Protein AF-A0A838DX97-F1 (afdb_monomer)

pLDDT: mean 91.19, std 6.05, range [58.09, 97.44]

Nearest PDB structures (foldseek):
  4amy-assembly1_A  TM=6.137E-01  e=4.371E-01  Sus scrofa
  4ax4-assembly1_A  TM=6.105E-01  e=7.574E-01  Sus scrofa
  1h2y-assembly1_A  TM=5.667E-01  e=6.079E-01  Sus scrofa
  8qh5-assembly1_B  TM=4.966E-01  e=3.321E-01  Homo sapiens
  1vz3-assembly1_A  TM=5.969E-01  e=1.242E+00  Sus scrofa

Foldseek 3Di:
DFQAAAPVRFTWDWDDDPQAIWIWGDDPDPVPIDTLDRHPEPPQFRAQALDDDDPPDHRHDNFQKAAAHNRQKIWGWTAHPQQKIWIWMWGSVDPDIDTDTPDIGHNVDDDTDAYPPHDPDD

Solvent-accessible surface area (backbone atoms only — not comparable to full-atom values): 7088 Å² total; per-residue (Å²): 83,84,59,52,36,36,81,87,66,38,47,25,29,44,47,74,58,91,85,32,37,26,37,32,39,51,40,100,43,83,90,53,43,41,74,79,33,76,55,78,53,63,94,74,42,76,27,30,32,96,60,92,61,62,92,94,54,79,47,67,37,74,61,28,40,21,43,41,85,47,46,46,31,40,36,38,38,32,29,32,90,88,45,35,35,36,34,34,38,31,46,57,76,46,97,74,61,58,79,42,80,74,43,81,39,51,74,84,59,86,81,81,45,75,27,86,93,49,78,78,85,130

Structure (mmCIF, N/CA/C/O backbone):
data_AF-A0A838DX97-F1
#
_entry.id   AF-A0A838DX97-F1
#
loop_
_atom_site.group_PDB
_atom_site.id
_atom_site.type_symbol
_atom_site.label_atom_id
_atom_site.label_alt_id
_atom_site.label_comp_id
_atom_site.label_asym_id
_atom_site.label_entity_id
_atom_site.label_seq_id
_atom_site.pdbx_PDB_ins_code
_atom_site.Cartn_x
_atom_site.Cartn_y
_atom_site.Cartn_z
_atom_site.occupancy
_atom_site.B_iso_or_equiv
_atom_site.auth_seq_id
_atom_site.auth_comp_id
_atom_site.auth_asym_id
_atom_site.auth_atom_id
_atom_site.pdbx_PDB_model_num
ATOM 1 N N . MET A 1 1 ? -8.703 8.083 -2.043 1.00 90.00 1 MET A N 1
ATOM 2 C CA . MET A 1 1 ? -9.018 6.994 -2.983 1.00 90.00 1 MET A CA 1
ATOM 3 C C . MET A 1 1 ? -9.406 5.772 -2.169 1.00 90.00 1 MET A C 1
ATOM 5 O O . MET A 1 1 ? -8.576 5.365 -1.368 1.00 90.00 1 MET A O 1
ATOM 9 N N . PRO A 1 2 ? -10.631 5.234 -2.273 1.00 92.31 2 PRO A N 1
ATOM 10 C CA . PRO A 1 2 ? -10.994 3.972 -1.622 1.00 92.31 2 PRO A CA 1
ATOM 11 C C . PRO A 1 2 ? -10.127 2.822 -2.135 1.00 92.31 2 PRO A C 1
ATOM 13 O O . PRO A 1 2 ? -9.924 2.726 -3.342 1.00 92.31 2 PRO A O 1
ATOM 16 N N . ILE A 1 3 ? -9.624 1.980 -1.231 1.00 92.81 3 ILE A N 1
ATOM 17 C CA . ILE A 1 3 ? -8.772 0.829 -1.580 1.00 92.81 3 ILE A CA 1
ATOM 18 C C . ILE A 1 3 ? -9.227 -0.491 -0.942 1.00 92.81 3 ILE A C 1
ATOM 20 O O . ILE A 1 3 ? -8.640 -1.531 -1.217 1.00 92.81 3 ILE A O 1
ATOM 24 N N . GLY A 1 4 ? -10.261 -0.465 -0.096 1.00 93.19 4 GLY A N 1
ATOM 25 C CA . GLY A 1 4 ? -10.879 -1.665 0.463 1.00 93.19 4 GLY A CA 1
ATOM 26 C C . GLY A 1 4 ? -11.538 -1.410 1.814 1.00 93.19 4 GLY A C 1
ATOM 27 O O . GLY A 1 4 ? -11.934 -0.282 2.108 1.00 93.19 4 GLY A O 1
ATOM 28 N N . TYR A 1 5 ? -11.653 -2.460 2.625 1.00 94.25 5 TYR A N 1
ATOM 29 C CA . TYR A 1 5 ? -12.332 -2.434 3.921 1.00 94.25 5 TYR A CA 1
ATOM 30 C C . TYR A 1 5 ? -11.518 -3.154 4.999 1.00 94.25 5 TYR A C 1
ATOM 32 O O . TYR A 1 5 ? -10.841 -4.143 4.710 1.00 94.25 5 TYR A O 1
ATOM 40 N N . ALA A 1 6 ? -11.622 -2.663 6.232 1.00 94.31 6 ALA A N 1
ATOM 41 C CA . ALA A 1 6 ? -11.073 -3.285 7.434 1.00 94.31 6 ALA A CA 1
ATOM 42 C C . ALA A 1 6 ? -11.978 -4.436 7.943 1.00 94.31 6 ALA A C 1
ATOM 44 O O . ALA A 1 6 ? -13.090 -4.616 7.429 1.00 94.31 6 ALA A O 1
ATOM 45 N N . PRO A 1 7 ? -11.563 -5.213 8.968 1.00 92.81 7 PRO A N 1
ATOM 46 C CA . PRO A 1 7 ? -12.369 -6.309 9.524 1.00 92.81 7 PRO A CA 1
ATOM 47 C C . PRO A 1 7 ? -13.734 -5.877 10.084 1.00 92.81 7 PRO A C 1
ATOM 49 O O . PRO A 1 7 ? -14.688 -6.652 10.071 1.00 92.81 7 PRO A O 1
ATOM 52 N N . ASP A 1 8 ? -13.845 -4.637 10.561 1.00 93.44 8 ASP A N 1
ATOM 53 C CA . ASP A 1 8 ? -15.083 -4.044 11.080 1.00 93.44 8 ASP A CA 1
ATOM 54 C C . ASP A 1 8 ? -15.980 -3.436 9.980 1.00 93.44 8 ASP A C 1
ATOM 56 O O . ASP A 1 8 ? -17.018 -2.844 10.277 1.00 93.44 8 ASP A O 1
ATOM 60 N N . ASN A 1 9 ? -15.618 -3.628 8.705 1.00 92.44 9 ASN A N 1
ATOM 61 C CA . ASN A 1 9 ? -16.243 -3.046 7.513 1.00 92.44 9 ASN A CA 1
ATOM 62 C C . ASN A 1 9 ? -16.113 -1.521 7.390 1.00 92.44 9 ASN A C 1
ATOM 64 O O . ASN A 1 9 ? -16.805 -0.913 6.567 1.00 92.44 9 ASN A O 1
ATOM 68 N N . SER A 1 10 ? -15.231 -0.883 8.158 1.00 95.62 10 SER A N 1
ATOM 69 C CA . SER A 1 10 ? -14.864 0.508 7.895 1.00 95.62 10 SER A CA 1
ATOM 70 C C . SER A 1 10 ? -14.064 0.620 6.591 1.00 95.62 10 SER A C 1
ATOM 72 O O . SER A 1 10 ? -13.375 -0.311 6.163 1.00 95.62 10 SER A O 1
ATOM 74 N N . LEU A 1 11 ? -14.210 1.755 5.907 1.00 95.75 11 LEU A N 1
ATOM 75 C CA . LEU A 1 11 ? -13.563 1.998 4.621 1.00 95.75 11 LEU A CA 1
ATOM 76 C C . LEU A 1 11 ? -12.075 2.292 4.827 1.00 95.75 11 LEU A C 1
ATOM 78 O O . LEU A 1 11 ? -11.727 3.173 5.609 1.00 95.75 11 LEU A O 1
ATOM 82 N N . ILE A 1 12 ? -11.209 1.636 4.057 1.00 96.44 12 ILE A N 1
ATOM 83 C CA . ILE A 1 12 ? -9.795 1.997 3.946 1.00 96.44 12 ILE A CA 1
ATOM 84 C C . ILE A 1 12 ? -9.592 2.865 2.707 1.00 96.44 12 ILE A C 1
ATOM 86 O O . ILE A 1 12 ? -10.017 2.522 1.596 1.00 96.44 12 ILE A O 1
ATOM 90 N N . ILE A 1 13 ? -8.902 3.989 2.886 1.00 95.75 13 ILE A N 1
ATOM 91 C CA . ILE A 1 13 ? -8.532 4.902 1.809 1.00 95.75 13 ILE A CA 1
ATOM 92 C C . ILE A 1 13 ? -7.018 5.104 1.736 1.00 95.75 13 ILE A C 1
ATOM 94 O O . ILE A 1 13 ? -6.321 5.134 2.744 1.00 95.75 13 ILE A O 1
ATOM 98 N N . MET A 1 14 ? -6.530 5.332 0.520 1.00 95.94 14 MET A N 1
ATOM 99 C CA . MET A 1 14 ? -5.240 5.957 0.249 1.00 95.94 14 MET A CA 1
ATOM 100 C C . MET A 1 14 ? -5.448 7.458 0.034 1.00 95.94 14 MET A C 1
ATOM 102 O O . MET A 1 14 ? -6.314 7.861 -0.757 1.00 95.94 14 MET A O 1
ATOM 106 N N . ARG A 1 15 ? -4.658 8.307 0.685 1.00 94.12 15 ARG A N 1
ATOM 107 C CA . ARG A 1 15 ? -4.659 9.761 0.447 1.00 94.12 15 ARG A CA 1
ATOM 108 C C . ARG A 1 15 ? -3.240 10.303 0.368 1.00 94.12 15 ARG A C 1
ATOM 110 O O . ARG A 1 15 ? -2.304 9.650 0.803 1.00 94.12 15 ARG A O 1
ATOM 117 N N . GLN A 1 16 ? -3.086 11.506 -0.175 1.00 92.81 16 GLN A N 1
ATOM 118 C CA . GLN A 1 16 ? -1.810 12.214 -0.155 1.00 92.81 16 GLN A CA 1
ATOM 119 C C . GLN A 1 16 ? -1.886 13.387 0.824 1.00 92.81 16 GLN A C 1
ATOM 121 O O . GLN A 1 16 ? -2.790 14.217 0.720 1.00 92.81 16 GLN A O 1
ATOM 126 N N . VAL A 1 17 ? -0.923 13.470 1.743 1.00 91.94 17 VAL A N 1
ATOM 127 C CA . VAL A 1 17 ? -0.738 14.600 2.663 1.00 91.94 17 VAL A CA 1
ATOM 128 C C . VAL A 1 17 ? 0.662 15.163 2.435 1.00 91.94 17 VAL A C 1
ATOM 130 O O . VAL A 1 17 ? 1.675 14.524 2.711 1.00 91.94 17 VAL A O 1
ATOM 133 N N . GLY A 1 18 ? 0.736 16.358 1.845 1.00 89.88 18 GLY A N 1
ATOM 134 C CA . GLY A 1 18 ? 2.007 16.921 1.387 1.00 89.88 18 GLY A CA 1
ATOM 135 C C . GLY A 1 18 ? 2.664 16.032 0.323 1.00 89.88 18 GLY A C 1
ATOM 136 O O . GLY A 1 18 ? 2.118 15.856 -0.763 1.00 89.88 18 GLY A O 1
ATOM 137 N N . ALA A 1 19 ? 3.841 15.483 0.628 1.00 87.44 19 ALA A N 1
ATOM 138 C CA . ALA A 1 19 ? 4.576 14.569 -0.256 1.00 87.44 19 ALA A CA 1
ATOM 139 C C . ALA A 1 19 ? 4.422 13.084 0.127 1.00 87.44 19 ALA A C 1
ATOM 141 O O . ALA A 1 19 ? 5.058 12.234 -0.489 1.00 87.44 19 ALA A O 1
ATOM 142 N N . GLN A 1 20 ? 3.629 12.778 1.156 1.00 92.44 20 GLN A N 1
ATOM 143 C CA . GLN A 1 20 ? 3.460 11.424 1.680 1.00 92.44 20 GLN A CA 1
ATOM 144 C C . GLN A 1 20 ? 2.139 10.821 1.223 1.00 92.44 20 GLN A C 1
ATOM 146 O O . GLN A 1 20 ? 1.150 11.535 1.041 1.00 92.44 20 GLN A O 1
ATOM 151 N N . PHE A 1 21 ? 2.135 9.501 1.068 1.00 95.00 21 PHE A N 1
ATOM 152 C CA . PHE A 1 21 ? 0.942 8.724 0.756 1.00 95.00 21 PHE A CA 1
ATOM 153 C C . PHE A 1 21 ? 0.536 7.930 1.996 1.00 95.00 21 PHE A C 1
ATOM 155 O O . PHE A 1 21 ? 1.285 7.066 2.447 1.00 95.00 21 PHE A O 1
ATOM 162 N N . GLU A 1 22 ? -0.627 8.243 2.552 1.00 95.69 22 GLU A N 1
ATOM 163 C CA . GLU A 1 22 ? -1.137 7.648 3.784 1.00 95.69 22 GLU A CA 1
ATOM 164 C C . GLU A 1 22 ? -2.209 6.598 3.491 1.00 95.69 22 GLU A C 1
ATOM 166 O O . GLU A 1 22 ? -3.073 6.815 2.634 1.00 95.69 22 GLU A O 1
ATOM 171 N N . VAL A 1 23 ? -2.199 5.514 4.268 1.00 96.31 23 VAL A N 1
ATOM 172 C CA . VAL A 1 23 ? -3.318 4.569 4.381 1.00 96.31 23 VAL A CA 1
ATOM 173 C C . VAL A 1 23 ? -4.085 4.905 5.642 1.00 96.31 23 VAL A C 1
ATOM 175 O O . VAL A 1 23 ? -3.506 4.989 6.727 1.00 96.31 23 VAL A O 1
ATOM 178 N N . VAL A 1 24 ? -5.389 5.085 5.488 1.00 96.75 24 VAL A N 1
ATOM 179 C CA . VAL A 1 24 ? -6.267 5.540 6.558 1.00 96.75 24 VAL A CA 1
ATOM 180 C C . VAL A 1 24 ? -7.501 4.660 6.618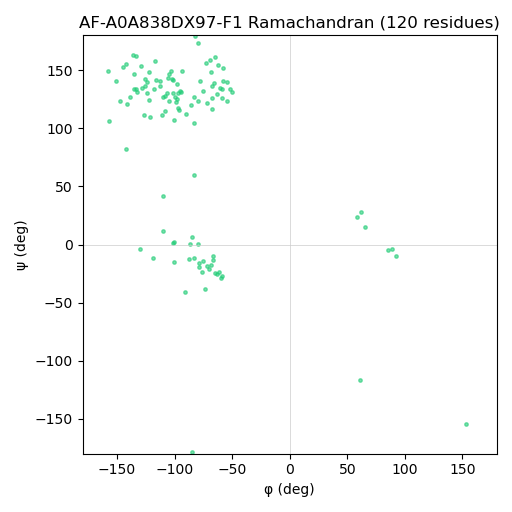 1.00 96.75 24 VAL A C 1
ATOM 182 O O . VAL A 1 24 ? -8.150 4.438 5.595 1.00 96.75 24 VAL A O 1
ATOM 185 N N . GLN A 1 25 ? -7.833 4.200 7.818 1.00 96.94 25 GLN A N 1
ATOM 186 C CA . GLN A 1 25 ? -9.132 3.640 8.147 1.00 96.94 25 GLN A CA 1
ATOM 187 C C . GLN A 1 25 ? -10.075 4.779 8.526 1.00 96.94 25 GLN A C 1
ATOM 189 O O . GLN A 1 25 ? -9.793 5.557 9.435 1.00 96.94 25 GLN A O 1
ATOM 194 N N . VAL A 1 26 ? -11.169 4.915 7.781 1.00 96.94 26 VAL A N 1
ATOM 195 C CA . VAL A 1 26 ? -12.109 6.028 7.928 1.00 96.94 26 VAL A CA 1
ATOM 196 C C . VAL A 1 26 ? -13.034 5.774 9.113 1.00 96.94 26 VAL A C 1
ATOM 198 O O . VAL A 1 26 ? -13.742 4.764 9.153 1.00 96.94 26 VAL A O 1
ATOM 201 N N . GLY A 1 27 ? -13.051 6.717 10.053 1.00 96.00 27 GLY A N 1
ATOM 202 C CA . GLY A 1 27 ? -13.964 6.706 11.192 1.00 96.00 27 GLY A CA 1
ATOM 203 C C . GLY A 1 27 ? -15.327 7.320 10.858 1.00 96.00 27 GLY A C 1
ATOM 204 O O . GLY A 1 27 ? -15.578 7.786 9.747 1.00 96.00 27 GLY A O 1
ATOM 205 N N . ALA A 1 28 ? -16.233 7.383 11.840 1.00 92.62 28 ALA A N 1
ATOM 206 C CA . ALA A 1 28 ? -17.503 8.093 11.642 1.00 92.62 28 ALA A CA 1
ATOM 207 C C . ALA A 1 28 ? -17.307 9.621 11.559 1.00 92.62 28 ALA A C 1
ATOM 209 O O . ALA A 1 28 ? -18.151 10.331 11.006 1.00 92.62 28 ALA A O 1
ATOM 210 N N . THR A 1 29 ? -16.189 10.132 12.084 1.00 93.38 29 THR A N 1
ATOM 211 C CA . THR A 1 29 ? -15.728 11.515 11.913 1.00 93.38 29 THR A CA 1
ATOM 212 C C . THR A 1 29 ? -14.242 11.550 11.564 1.00 93.38 29 THR A C 1
ATOM 214 O O . THR A 1 29 ? -13.511 10.612 11.859 1.00 93.38 29 THR A O 1
ATOM 217 N N . LEU A 1 30 ? -13.762 12.677 11.026 1.00 88.38 30 LEU A N 1
ATOM 218 C CA . LEU A 1 30 ? -12.338 12.864 10.704 1.00 88.38 30 LEU A CA 1
ATOM 219 C C . LEU A 1 30 ? -11.411 12.718 11.923 1.00 88.38 30 LEU A C 1
ATOM 221 O O . LEU A 1 30 ? -10.245 12.381 11.773 1.00 88.38 30 LEU A O 1
ATOM 225 N N . GLN A 1 31 ? -11.903 12.996 13.136 1.00 93.31 31 GLN A N 1
ATOM 226 C CA . GLN A 1 31 ? -11.133 12.809 14.375 1.00 93.31 31 GLN A CA 1
ATOM 227 C C . GLN A 1 31 ? -11.021 11.338 14.789 1.00 93.31 31 GLN A C 1
ATOM 229 O O . GLN A 1 31 ? -10.236 11.018 15.676 1.00 93.31 31 GLN A O 1
ATOM 234 N N . GLN A 1 32 ? -11.839 10.476 14.192 1.00 95.19 32 GLN A N 1
ATOM 235 C CA . GLN A 1 32 ? -11.842 9.033 14.399 1.00 95.19 32 GLN A CA 1
ATOM 236 C C . GLN A 1 32 ? -11.139 8.291 13.256 1.00 95.19 32 GLN A C 1
ATOM 238 O O . GLN A 1 32 ? -11.098 7.066 13.292 1.00 95.19 32 GLN A O 1
ATOM 243 N N . ASP A 1 33 ? -10.610 9.005 12.256 1.00 96.00 33 ASP A N 1
ATOM 244 C CA . ASP A 1 33 ? -9.759 8.407 11.233 1.00 96.00 33 ASP A CA 1
ATOM 245 C C . ASP A 1 33 ? -8.480 7.867 11.882 1.00 96.00 33 ASP A C 1
ATOM 247 O O . ASP A 1 33 ? -7.772 8.585 12.595 1.00 96.00 33 ASP A O 1
ATOM 251 N N . GLU A 1 34 ? -8.156 6.614 11.587 1.00 95.50 34 GLU A N 1
ATOM 252 C CA . GLU A 1 34 ? -6.938 5.964 12.053 1.00 95.50 34 GLU A CA 1
ATOM 253 C C . GLU A 1 34 ? -5.932 5.863 10.906 1.00 95.50 34 GLU A C 1
ATOM 255 O O . GLU A 1 34 ? -6.215 5.310 9.843 1.00 95.50 34 GLU A O 1
ATOM 260 N N . VAL A 1 35 ? -4.734 6.414 11.107 1.00 94.88 35 VAL A N 1
ATOM 261 C CA . VAL A 1 35 ? -3.643 6.303 10.134 1.00 94.88 35 VAL A CA 1
ATOM 262 C C . VAL A 1 35 ? -2.933 4.969 10.349 1.00 94.88 35 VAL A C 1
ATOM 264 O O . VAL A 1 35 ? -2.138 4.835 11.275 1.00 94.88 35 VAL A O 1
ATOM 267 N N . LEU A 1 36 ? -3.193 4.007 9.463 1.00 94.50 36 LEU A N 1
ATOM 268 C CA . LEU A 1 36 ? -2.556 2.686 9.481 1.00 94.50 36 LEU A CA 1
ATOM 269 C C . LEU A 1 36 ? -1.101 2.760 8.996 1.00 94.50 36 LEU A C 1
ATOM 271 O O . LEU A 1 36 ? -0.210 2.103 9.528 1.00 94.50 36 LEU A O 1
ATOM 275 N N . LEU A 1 37 ? -0.847 3.598 7.985 1.00 95.06 37 LEU A N 1
ATOM 276 C CA . LEU A 1 37 ? 0.485 3.882 7.452 1.00 95.06 37 LEU A CA 1
ATOM 277 C C . LEU A 1 37 ? 0.593 5.362 7.104 1.00 95.06 37 LEU A C 1
ATOM 279 O O . LEU A 1 37 ? -0.143 5.853 6.253 1.00 95.06 37 LEU A O 1
ATOM 283 N N . SER A 1 38 ? 1.546 6.065 7.713 1.00 93.56 38 SER A N 1
ATOM 284 C CA . SER A 1 38 ? 1.781 7.495 7.457 1.00 93.56 38 SER A CA 1
ATOM 285 C C . SER A 1 38 ? 2.561 7.765 6.168 1.00 93.56 38 SER A C 1
ATOM 287 O O . SER A 1 38 ? 2.548 8.876 5.645 1.00 93.56 38 SER A O 1
ATOM 289 N N . ASN A 1 39 ? 3.267 6.761 5.643 1.00 93.19 39 ASN A N 1
ATOM 290 C CA . ASN A 1 39 ? 3.903 6.858 4.340 1.00 93.19 39 ASN A CA 1
ATOM 291 C C . ASN A 1 39 ? 4.140 5.474 3.722 1.00 93.19 39 ASN A C 1
ATOM 293 O O . ASN A 1 39 ? 5.055 4.756 4.125 1.00 93.19 39 ASN A O 1
ATOM 297 N N . VAL A 1 40 ? 3.350 5.124 2.709 1.00 93.50 40 VAL A N 1
ATOM 298 C CA . VAL A 1 40 ? 3.501 3.864 1.960 1.00 93.50 40 VAL A CA 1
ATOM 299 C C . VAL A 1 40 ? 4.556 3.929 0.863 1.00 93.50 40 VAL A C 1
ATOM 301 O O . VAL A 1 40 ? 4.890 2.912 0.270 1.00 93.50 40 VAL A O 1
ATOM 304 N N . ALA A 1 41 ? 5.057 5.118 0.534 1.00 88.31 41 ALA A N 1
ATOM 305 C CA . ALA A 1 41 ? 5.989 5.285 -0.569 1.00 88.31 41 ALA A CA 1
ATOM 306 C C . ALA A 1 41 ? 7.406 5.549 -0.028 1.00 88.31 41 ALA A C 1
ATOM 308 O O . ALA A 1 41 ? 7.588 6.432 0.817 1.00 88.31 41 ALA A O 1
ATOM 309 N N . PRO A 1 42 ? 8.448 4.835 -0.492 1.00 82.31 42 PRO A N 1
ATOM 310 C CA . PRO A 1 42 ? 9.804 5.097 -0.040 1.00 82.31 42 PRO A CA 1
ATOM 311 C C . PRO A 1 42 ? 10.269 6.491 -0.468 1.00 82.31 42 PRO A C 1
ATOM 313 O O . PRO A 1 42 ? 9.738 7.055 -1.432 1.00 82.31 42 PRO A O 1
ATOM 316 N N . PRO A 1 43 ? 11.319 7.028 0.176 1.00 85.69 43 PRO A N 1
ATOM 317 C CA . PRO A 1 43 ? 11.869 8.329 -0.179 1.00 85.69 43 PRO A CA 1
ATOM 318 C C . PRO A 1 43 ? 12.142 8.456 -1.683 1.00 85.69 43 PRO A C 1
ATOM 320 O O . PRO A 1 43 ? 12.764 7.582 -2.288 1.00 85.69 43 PRO A O 1
ATOM 323 N N . GLY A 1 44 ? 11.672 9.555 -2.277 1.00 87.31 44 GLY A N 1
ATOM 324 C CA . GLY A 1 44 ? 11.856 9.872 -3.697 1.00 87.31 44 GLY A CA 1
ATOM 325 C C . GLY A 1 44 ? 10.738 9.395 -4.627 1.00 87.31 44 GLY A C 1
ATOM 326 O O . GLY A 1 44 ? 10.720 9.821 -5.783 1.00 87.31 44 GLY A O 1
ATOM 327 N N . ALA A 1 45 ? 9.803 8.570 -4.146 1.00 92.75 45 ALA A N 1
ATOM 328 C CA . ALA A 1 45 ? 8.605 8.239 -4.906 1.00 92.75 45 ALA A CA 1
ATOM 329 C C . ALA A 1 45 ? 7.738 9.491 -5.085 1.00 92.75 45 ALA A C 1
ATOM 331 O O . ALA A 1 45 ? 7.587 10.297 -4.166 1.00 92.75 45 ALA A O 1
ATOM 332 N N . VA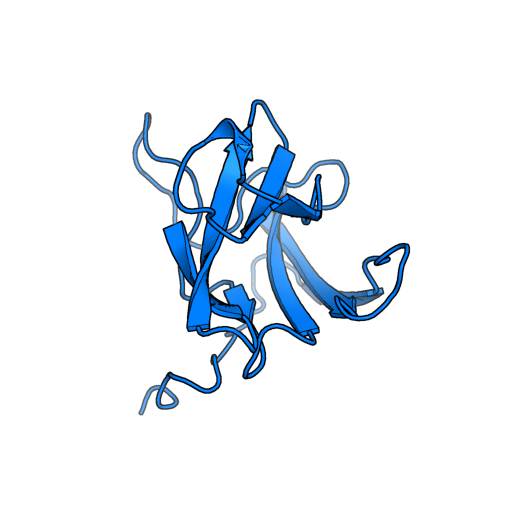L A 1 46 ? 7.179 9.662 -6.278 1.00 92.38 46 VAL A N 1
ATOM 333 C CA . VAL A 1 46 ? 6.383 10.846 -6.640 1.00 92.38 46 VAL A CA 1
ATOM 334 C C . VAL A 1 46 ? 4.944 10.515 -7.006 1.00 92.38 46 VAL A C 1
ATOM 336 O O . VAL A 1 46 ? 4.126 11.422 -7.131 1.00 92.38 46 VAL A O 1
ATOM 339 N N . SER A 1 47 ? 4.630 9.234 -7.193 1.00 93.56 47 SER A N 1
ATOM 340 C CA . SER A 1 47 ? 3.309 8.784 -7.608 1.00 93.56 47 SER A CA 1
ATOM 341 C C . SER A 1 47 ? 3.073 7.321 -7.232 1.00 93.56 47 SER A C 1
ATOM 343 O O . SER A 1 47 ? 4.008 6.522 -7.217 1.00 93.56 47 SER A O 1
ATOM 345 N N . LEU A 1 48 ? 1.811 6.989 -6.967 1.00 94.56 48 LEU A N 1
ATOM 346 C CA . LEU A 1 48 ? 1.257 5.634 -6.922 1.00 94.56 48 LEU A CA 1
ATOM 347 C C . LEU A 1 48 ? 0.322 5.421 -8.124 1.00 94.56 48 LEU A C 1
ATOM 349 O O . LEU A 1 48 ? -0.809 4.962 -7.977 1.00 94.56 48 LEU A O 1
ATOM 353 N N . CYS A 1 49 ? 0.739 5.897 -9.295 1.00 92.44 49 CYS A N 1
ATOM 354 C CA . CYS A 1 49 ? 0.016 5.751 -10.544 1.00 92.44 49 CYS A CA 1
ATOM 355 C C . CYS A 1 49 ? 1.000 5.641 -11.711 1.00 92.44 49 CYS A C 1
ATOM 357 O O . CYS A 1 49 ? 1.809 6.545 -11.929 1.00 92.44 49 CYS A O 1
ATOM 359 N N . GLY A 1 50 ? 0.914 4.561 -12.489 1.00 87.06 50 GLY A N 1
ATOM 360 C CA . GLY A 1 50 ? 1.813 4.351 -13.630 1.00 87.06 50 GLY A CA 1
ATOM 361 C C . GLY A 1 50 ? 1.554 5.261 -14.823 1.00 87.06 50 GLY A C 1
ATOM 362 O O . GLY A 1 50 ? 2.426 5.451 -15.672 1.00 87.06 50 GLY A O 1
ATOM 363 N N . THR A 1 51 ? 0.364 5.854 -14.890 1.00 84.25 51 THR A N 1
ATOM 364 C CA . THR A 1 51 ? -0.013 6.788 -15.950 1.00 84.25 51 THR A CA 1
ATOM 365 C C . THR A 1 51 ? 0.081 8.234 -15.470 1.00 84.25 51 THR A C 1
ATOM 367 O O . THR A 1 51 ? -0.333 8.524 -14.345 1.00 84.25 51 THR A O 1
ATOM 370 N N . PRO A 1 52 ? 0.542 9.176 -16.315 1.00 81.56 52 PRO A N 1
ATOM 371 C CA . PRO A 1 52 ? 0.504 10.594 -15.985 1.00 81.56 52 PRO A CA 1
ATOM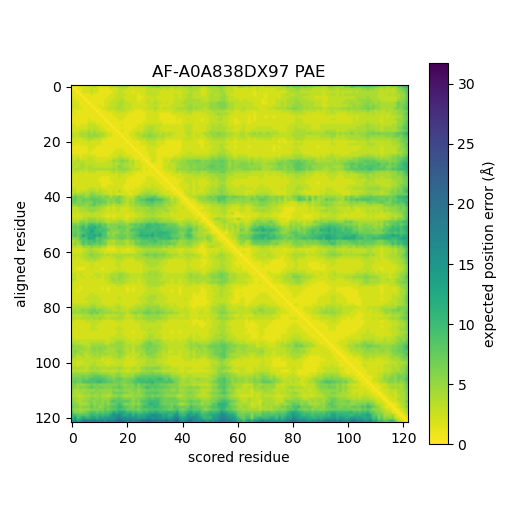 372 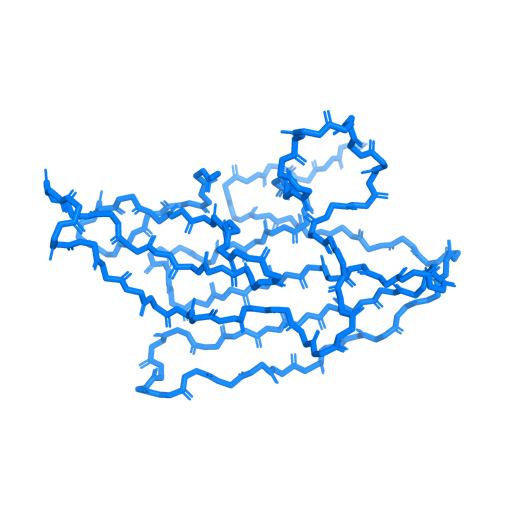C C . PRO A 1 52 ? -0.913 11.040 -15.611 1.00 81.56 52 PRO A C 1
ATOM 374 O O . PRO A 1 52 ? -1.847 10.888 -16.399 1.00 81.56 52 PRO A O 1
ATOM 377 N N . VAL A 1 53 ? -1.067 11.617 -14.420 1.00 84.31 53 VAL A N 1
ATOM 378 C CA . VAL A 1 53 ? -2.328 12.230 -13.990 1.00 84.31 53 VAL A CA 1
ATOM 379 C C . VAL A 1 53 ? -2.340 13.731 -14.308 1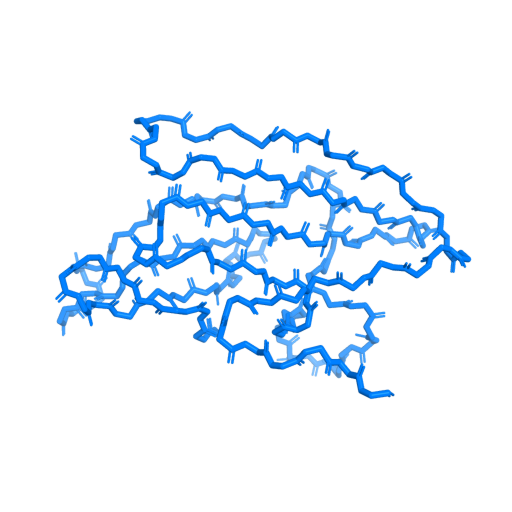.00 84.31 53 VAL A C 1
ATOM 381 O O . VAL A 1 53 ? -1.282 14.369 -14.298 1.00 84.31 53 VAL A O 1
ATOM 384 N N . PRO A 1 54 ? -3.513 14.332 -14.584 1.00 84.19 54 PRO A N 1
ATOM 385 C CA . PRO A 1 54 ? -3.625 15.773 -14.769 1.00 84.19 54 PRO A CA 1
ATOM 386 C C . PRO A 1 54 ? -3.150 16.566 -13.547 1.00 84.19 54 PRO A C 1
ATOM 388 O O . PRO A 1 54 ? -3.263 16.124 -12.402 1.00 84.19 54 PRO A O 1
ATOM 391 N N . VAL A 1 55 ? -2.671 17.787 -13.788 1.00 79.06 55 VAL A N 1
ATOM 392 C CA . VAL A 1 55 ? -2.279 18.711 -12.716 1.00 79.06 55 VAL A CA 1
ATOM 393 C C . VAL A 1 55 ? -3.472 18.979 -11.794 1.00 79.06 55 VAL A C 1
ATOM 395 O O . VAL A 1 55 ? -4.575 19.256 -12.259 1.00 79.06 55 VAL A O 1
ATOM 398 N N . GLY A 1 56 ? -3.238 18.914 -10.481 1.00 79.44 56 GLY A N 1
ATOM 399 C CA . GLY A 1 56 ? -4.273 19.096 -9.457 1.00 79.44 56 GLY A CA 1
ATOM 400 C C . GLY A 1 56 ? -4.997 17.808 -9.054 1.00 79.44 56 GLY A C 1
ATOM 401 O O . GLY A 1 56 ? -5.797 17.841 -8.123 1.00 79.44 56 GLY A O 1
ATOM 402 N N . ILE A 1 57 ? -4.698 16.679 -9.703 1.00 85.00 57 ILE A N 1
ATOM 403 C CA . ILE A 1 57 ? -5.193 15.358 -9.313 1.00 85.00 57 ILE A CA 1
ATOM 404 C C . ILE A 1 57 ? -4.131 14.635 -8.487 1.00 85.00 57 ILE A C 1
ATOM 406 O O . ILE A 1 57 ? -2.940 14.669 -8.797 1.00 85.00 57 ILE A O 1
ATOM 410 N N . VAL A 1 58 ? -4.577 13.975 -7.420 1.00 86.25 58 VAL A N 1
ATOM 411 C CA . VAL A 1 58 ? -3.713 13.153 -6.573 1.00 86.25 58 VAL A CA 1
ATOM 412 C C . VAL A 1 58 ? -3.246 11.933 -7.388 1.00 86.25 58 VAL A C 1
ATOM 414 O O . VAL A 1 58 ? -4.095 11.223 -7.928 1.00 86.25 58 VAL A O 1
ATOM 417 N N . PRO A 1 59 ? -1.934 11.662 -7.496 1.00 91.81 59 PRO A N 1
ATOM 418 C CA . PRO A 1 59 ? -1.367 10.671 -8.401 1.00 91.81 59 PRO A CA 1
ATOM 419 C C . PRO A 1 59 ? -1.437 9.261 -7.797 1.00 91.81 59 PRO A C 1
ATOM 421 O O . PRO A 1 59 ? -0.407 8.627 -7.576 1.00 91.81 59 PRO A O 1
ATOM 424 N N . ILE A 1 60 ? -2.658 8.808 -7.498 1.00 93.38 60 ILE A N 1
ATOM 425 C CA . ILE A 1 60 ? -2.996 7.502 -6.923 1.00 93.38 60 ILE A CA 1
ATOM 426 C C . ILE A 1 60 ? -3.969 6.794 -7.868 1.00 93.38 60 ILE A C 1
ATOM 428 O O . ILE A 1 60 ? -5.045 7.329 -8.144 1.00 93.38 60 ILE A O 1
ATOM 432 N N . CYS A 1 61 ? -3.625 5.584 -8.304 1.00 90.88 61 CYS A N 1
ATOM 433 C CA . CYS A 1 61 ? -4.447 4.763 -9.187 1.00 90.88 61 CYS A CA 1
ATOM 434 C C . CYS A 1 61 ? -4.722 3.390 -8.568 1.00 90.88 61 CYS A C 1
ATOM 436 O O . CYS A 1 61 ? -3.849 2.775 -7.963 1.00 90.88 61 CYS A O 1
ATOM 438 N N . ASN A 1 62 ? -5.954 2.899 -8.727 1.00 87.31 62 ASN A N 1
ATOM 439 C CA . ASN A 1 62 ? -6.370 1.612 -8.156 1.00 87.31 62 ASN A CA 1
ATOM 440 C C . ASN A 1 62 ? -5.612 0.418 -8.756 1.00 87.31 62 ASN A C 1
ATOM 442 O O . ASN A 1 62 ? -5.497 -0.608 -8.104 1.00 87.31 62 ASN A O 1
ATOM 446 N N . SER A 1 63 ? -5.090 0.546 -9.978 1.00 88.62 63 SER A N 1
ATOM 447 C CA . SER A 1 63 ? -4.265 -0.475 -10.640 1.00 88.62 63 SER A CA 1
ATOM 448 C C . SER A 1 63 ? -2.895 -0.686 -9.990 1.00 88.62 63 SER A C 1
ATOM 450 O O . SER A 1 63 ? -2.243 -1.693 -10.247 1.00 88.62 63 SER A O 1
ATOM 452 N N . ASP A 1 64 ? -2.462 0.271 -9.170 1.00 92.94 64 ASP A N 1
ATOM 453 C CA . ASP A 1 64 ? -1.128 0.330 -8.569 1.00 92.94 64 ASP A CA 1
ATOM 454 C C . ASP A 1 64 ? -1.175 0.071 -7.054 1.00 92.94 64 ASP A C 1
ATOM 456 O O . ASP A 1 64 ? -0.194 0.290 -6.336 1.00 92.94 64 ASP A O 1
ATOM 460 N N . ILE A 1 65 ? -2.329 -0.393 -6.560 1.00 94.19 65 ILE A N 1
ATOM 461 C CA . ILE A 1 65 ? -2.594 -0.704 -5.157 1.00 94.19 65 ILE A CA 1
ATOM 462 C C . ILE A 1 65 ? -3.402 -2.001 -5.076 1.00 94.19 65 ILE A C 1
ATOM 464 O O . ILE A 1 65 ? -4.479 -2.109 -5.651 1.00 94.19 65 ILE A O 1
ATOM 468 N N . ALA A 1 66 ? -2.921 -2.961 -4.291 1.00 95.00 66 ALA A N 1
ATOM 469 C CA . ALA A 1 66 ? -3.662 -4.162 -3.931 1.00 95.00 66 ALA A CA 1
ATOM 470 C C . ALA A 1 66 ? -3.685 -4.305 -2.407 1.00 95.00 66 ALA A C 1
ATOM 472 O O . ALA A 1 66 ? -2.657 -4.552 -1.776 1.00 95.00 66 ALA A O 1
ATOM 473 N N . LEU A 1 67 ? -4.863 -4.140 -1.810 1.00 95.31 67 LEU A N 1
ATOM 474 C CA . LEU A 1 67 ? -5.089 -4.377 -0.386 1.00 95.31 67 LEU A CA 1
ATOM 475 C C . LEU A 1 67 ? -5.626 -5.792 -0.209 1.00 95.31 67 LEU A C 1
ATOM 477 O O . LEU A 1 67 ? -6.554 -6.157 -0.913 1.00 95.31 67 LEU A O 1
ATOM 481 N N . ALA A 1 68 ? -5.089 -6.579 0.716 1.00 94.69 68 ALA A N 1
ATOM 482 C CA . ALA A 1 68 ? -5.604 -7.912 1.007 1.00 94.69 68 ALA A CA 1
ATOM 483 C C . ALA A 1 68 ? -6.990 -7.853 1.695 1.00 94.69 68 ALA A C 1
ATOM 485 O O . ALA A 1 68 ? -7.335 -6.827 2.293 1.00 94.69 68 ALA A O 1
ATOM 486 N N . PRO A 1 69 ? -7.800 -8.932 1.648 1.00 91.50 69 PRO A N 1
ATOM 487 C CA . PRO A 1 69 ? -9.090 -8.975 2.337 1.00 91.50 69 PRO A CA 1
ATOM 488 C C . PRO A 1 69 ? -8.966 -8.587 3.814 1.00 91.50 69 PRO A C 1
ATOM 490 O O . PRO A 1 69 ? -8.069 -9.066 4.505 1.00 91.50 69 PRO A O 1
ATOM 493 N N . TYR A 1 70 ? -9.865 -7.729 4.300 1.00 90.50 70 TYR A N 1
ATOM 494 C CA . TYR A 1 70 ? -9.849 -7.210 5.675 1.00 90.50 70 TYR A CA 1
ATOM 495 C C . TYR A 1 70 ? -8.567 -6.459 6.077 1.00 90.50 70 TYR A C 1
ATOM 497 O O . TYR A 1 70 ? -8.274 -6.349 7.260 1.00 90.50 70 TYR A O 1
ATOM 505 N N . ALA A 1 71 ? -7.819 -5.925 5.107 1.00 92.94 71 ALA A N 1
ATOM 506 C CA . ALA A 1 71 ? -6.719 -4.987 5.326 1.00 92.94 71 ALA A CA 1
ATOM 507 C C . ALA A 1 71 ? -5.524 -5.503 6.157 1.00 92.94 71 ALA A C 1
ATOM 509 O O . ALA A 1 71 ? -4.817 -4.690 6.737 1.00 92.94 71 ALA A O 1
ATOM 510 N N . HIS A 1 72 ? -5.240 -6.810 6.166 1.00 94.25 72 HIS A N 1
ATOM 511 C CA . HIS A 1 72 ? -4.067 -7.366 6.872 1.00 94.25 72 HIS A CA 1
ATOM 512 C C . HIS A 1 72 ? -2.733 -7.143 6.133 1.00 94.25 72 HIS A C 1
ATOM 514 O O . HIS A 1 72 ? -1.661 -7.132 6.732 1.00 94.25 72 HIS A O 1
ATOM 520 N N . ALA A 1 73 ? -2.770 -6.951 4.812 1.00 95.56 73 ALA A N 1
ATOM 521 C CA . ALA A 1 73 ? -1.580 -6.694 4.006 1.00 95.56 73 ALA A CA 1
ATOM 522 C C . ALA A 1 73 ? -1.878 -5.727 2.860 1.00 95.56 73 ALA A C 1
ATOM 524 O O . ALA A 1 73 ? -3.000 -5.653 2.358 1.00 95.56 73 ALA A O 1
ATOM 525 N N . LEU A 1 74 ? -0.852 -5.005 2.423 1.00 96.50 74 LEU A N 1
ATOM 526 C CA . LEU A 1 74 ? -0.928 -4.034 1.338 1.00 96.50 74 LEU A CA 1
ATOM 527 C C . LEU A 1 74 ? 0.262 -4.211 0.403 1.00 96.50 74 LEU A C 1
ATOM 529 O O . LEU A 1 74 ? 1.398 -4.273 0.860 1.00 96.50 74 LEU A O 1
ATOM 533 N N . VAL A 1 75 ? 0.013 -4.215 -0.902 1.00 96.75 75 VAL A N 1
ATOM 534 C CA . VAL A 1 75 ? 1.046 -4.104 -1.932 1.00 96.75 75 VAL A CA 1
ATOM 535 C C . VAL A 1 75 ? 0.799 -2.841 -2.742 1.00 96.75 75 VAL A C 1
ATOM 537 O O . VAL A 1 75 ? -0.328 -2.572 -3.155 1.00 96.75 75 VAL A O 1
ATOM 540 N N . ILE A 1 76 ? 1.854 -2.067 -2.972 1.00 96.38 76 ILE A N 1
ATOM 541 C CA . ILE A 1 76 ? 1.806 -0.855 -3.791 1.00 96.38 76 ILE A CA 1
ATOM 542 C C . ILE A 1 76 ? 2.903 -0.859 -4.846 1.00 96.38 76 ILE A C 1
ATOM 544 O O . ILE A 1 76 ? 3.972 -1.445 -4.652 1.00 96.38 76 ILE A O 1
ATOM 548 N N . GLN A 1 77 ? 2.648 -0.146 -5.937 1.00 96.00 77 GLN A N 1
ATOM 549 C CA . GLN A 1 77 ? 3.634 0.188 -6.950 1.00 96.00 77 GLN A CA 1
ATOM 550 C C . GLN A 1 77 ? 3.925 1.691 -6.895 1.00 96.00 77 GLN A C 1
ATOM 552 O O . GLN A 1 77 ? 3.074 2.528 -7.188 1.00 96.00 77 GLN A O 1
ATOM 557 N N . ALA A 1 78 ? 5.140 2.039 -6.473 1.00 95.94 78 ALA A N 1
ATOM 558 C CA . ALA A 1 78 ? 5.598 3.418 -6.343 1.00 95.94 78 ALA A CA 1
ATOM 559 C C . ALA A 1 78 ? 6.485 3.816 -7.522 1.00 95.94 78 ALA A C 1
ATOM 561 O O . ALA A 1 78 ? 7.456 3.124 -7.827 1.00 95.94 78 ALA A O 1
ATOM 562 N N . TYR A 1 79 ? 6.192 4.962 -8.131 1.00 94.94 79 TYR A N 1
ATOM 563 C CA . TYR A 1 79 ? 6.874 5.484 -9.313 1.00 94.94 79 TYR A CA 1
ATOM 564 C C . TYR A 1 79 ? 7.799 6.651 -8.974 1.00 94.94 79 TYR A C 1
ATOM 566 O O . TYR A 1 79 ? 7.483 7.508 -8.140 1.00 94.94 79 TYR A O 1
ATOM 574 N N . TYR A 1 80 ? 8.937 6.699 -9.663 1.00 94.00 80 TYR A N 1
ATOM 575 C CA . TYR A 1 80 ? 10.007 7.671 -9.465 1.00 94.00 80 TYR A CA 1
ATOM 576 C C . TYR A 1 80 ? 10.209 8.535 -10.715 1.00 94.00 80 TYR A C 1
ATOM 578 O O . TYR A 1 80 ? 9.855 8.159 -11.831 1.00 94.00 80 TYR A O 1
ATOM 586 N N . LYS A 1 81 ? 10.797 9.725 -10.535 1.00 91.25 81 LYS A N 1
ATOM 587 C CA . LYS A 1 81 ? 11.019 10.687 -11.635 1.00 91.25 81 LYS A CA 1
ATOM 588 C C . LYS A 1 81 ? 11.954 10.172 -12.730 1.00 91.25 81 LYS A C 1
ATOM 590 O O . LYS A 1 81 ? 11.889 10.667 -13.849 1.00 91.25 81 LYS A O 1
ATOM 595 N N . ASP A 1 82 ? 12.835 9.236 -12.397 1.00 90.62 82 ASP A N 1
ATOM 596 C CA . ASP A 1 82 ? 13.768 8.607 -13.336 1.00 90.62 82 ASP A CA 1
ATOM 597 C C . ASP A 1 82 ? 13.114 7.501 -14.184 1.00 90.62 82 ASP A C 1
ATOM 599 O O . ASP A 1 82 ? 13.779 6.898 -15.023 1.00 90.62 82 ASP A O 1
ATOM 603 N N . GLY A 1 83 ? 11.815 7.247 -13.989 1.00 90.31 83 GLY A N 1
ATOM 604 C CA . GLY A 1 83 ? 11.061 6.207 -14.684 1.00 90.31 83 GLY A CA 1
ATOM 605 C C . GLY A 1 83 ? 11.157 4.830 -14.029 1.00 90.31 83 GLY A C 1
ATOM 606 O O . GLY A 1 83 ? 10.467 3.912 -14.471 1.00 90.31 83 GLY A O 1
ATOM 607 N N . THR A 1 84 ? 11.960 4.669 -12.972 1.00 94.19 84 THR A N 1
ATOM 608 C CA . THR A 1 84 ? 11.958 3.437 -12.181 1.00 94.19 84 THR A CA 1
ATOM 609 C C . THR A 1 84 ? 10.694 3.342 -11.337 1.00 94.19 84 THR A C 1
ATOM 611 O O . THR A 1 84 ? 10.053 4.344 -10.998 1.00 94.19 84 THR A O 1
ATOM 614 N N . HIS A 1 85 ? 10.331 2.119 -10.976 1.00 94.94 85 HIS A N 1
ATOM 615 C CA . HIS A 1 85 ? 9.257 1.871 -10.031 1.00 94.94 85 HIS A CA 1
ATOM 616 C C . HIS A 1 85 ? 9.577 0.697 -9.115 1.00 94.94 85 HIS A C 1
ATOM 618 O O . HIS A 1 85 ? 10.399 -0.169 -9.420 1.00 94.94 85 HIS A O 1
ATOM 624 N N . LYS A 1 86 ? 8.955 0.700 -7.939 1.00 96.44 86 LYS A N 1
ATOM 625 C CA . LYS A 1 86 ? 9.186 -0.298 -6.898 1.00 96.44 86 LYS A CA 1
ATOM 626 C C . LYS A 1 86 ? 7.875 -0.893 -6.437 1.00 96.44 86 LYS A C 1
ATOM 628 O O . LYS A 1 86 ? 6.933 -0.158 -6.161 1.00 96.44 86 LYS A O 1
ATOM 633 N N . VAL A 1 87 ? 7.859 -2.214 -6.317 1.00 96.56 87 VAL A N 1
ATOM 634 C CA . VAL A 1 87 ? 6.752 -2.966 -5.728 1.00 96.56 87 VAL A CA 1
ATOM 635 C C . VAL A 1 87 ? 7.104 -3.258 -4.285 1.00 96.56 87 VAL A C 1
ATOM 637 O O . VAL A 1 87 ? 8.181 -3.794 -4.009 1.00 96.56 87 VAL A O 1
ATOM 640 N N . ILE A 1 88 ? 6.230 -2.873 -3.365 1.00 97.06 88 ILE A N 1
ATOM 641 C CA . ILE A 1 88 ? 6.505 -2.933 -1.930 1.00 97.06 88 ILE A CA 1
ATOM 642 C C . ILE A 1 88 ? 5.304 -3.539 -1.232 1.00 97.06 88 ILE A C 1
ATOM 644 O O . ILE A 1 88 ? 4.175 -3.134 -1.503 1.00 97.06 88 ILE A O 1
ATOM 648 N N . SER A 1 89 ? 5.556 -4.481 -0.328 1.00 96.69 89 SER A N 1
ATOM 649 C CA . SER A 1 89 ? 4.538 -5.049 0.550 1.00 96.69 89 SER A CA 1
ATOM 650 C C . SER A 1 89 ? 4.658 -4.530 1.976 1.00 96.69 89 SER A C 1
ATOM 652 O O . SER A 1 89 ? 5.762 -4.342 2.486 1.00 96.69 89 SER A O 1
ATOM 654 N N . TYR A 1 90 ? 3.519 -4.392 2.636 1.00 97.44 90 TYR A N 1
ATOM 655 C CA . TYR A 1 90 ? 3.380 -4.055 4.043 1.00 97.44 90 TYR A CA 1
ATOM 656 C C . TYR A 1 90 ? 2.516 -5.109 4.729 1.00 97.44 90 TYR A C 1
ATOM 658 O O . TYR A 1 90 ? 1.480 -5.502 4.193 1.00 97.44 90 TYR A O 1
ATOM 666 N N . ASP A 1 91 ? 2.946 -5.527 5.915 1.00 95.94 91 ASP A N 1
ATOM 667 C CA . ASP A 1 91 ? 2.120 -6.240 6.888 1.00 95.94 91 AS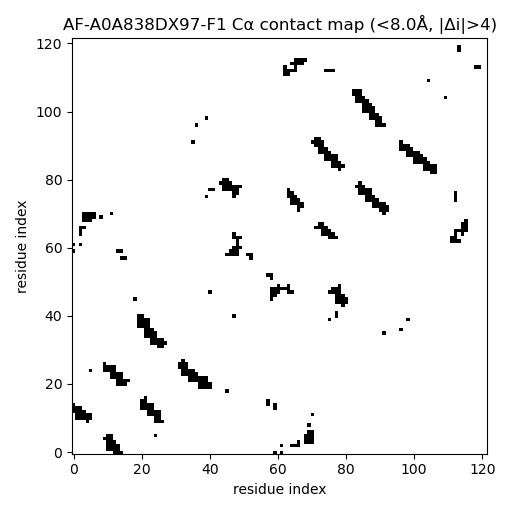P A CA 1
ATOM 668 C C . ASP A 1 91 ? 1.459 -5.194 7.790 1.00 95.94 91 ASP A C 1
ATOM 670 O O . ASP A 1 91 ? 2.156 -4.476 8.513 1.00 95.94 91 ASP A O 1
ATOM 674 N N . LEU A 1 92 ? 0.137 -5.063 7.679 1.00 94.62 92 LEU A N 1
ATOM 675 C CA . LEU A 1 92 ? -0.652 -4.061 8.394 1.00 94.62 92 LEU A CA 1
ATOM 676 C C . LEU A 1 92 ? -1.108 -4.544 9.777 1.00 94.62 92 LEU A C 1
ATOM 678 O O . LEU A 1 92 ? -1.517 -3.713 10.583 1.00 94.62 92 LEU A O 1
ATOM 682 N N . ASP A 1 93 ? -0.980 -5.839 10.080 1.00 92.81 93 ASP A N 1
ATOM 683 C CA . ASP A 1 93 ? -1.245 -6.381 11.420 1.00 92.81 93 ASP A CA 1
ATOM 684 C C . ASP A 1 93 ? -0.066 -6.115 12.377 1.00 92.81 93 ASP A C 1
ATOM 686 O O . ASP A 1 93 ? -0.188 -6.217 13.603 1.00 92.81 93 ASP A O 1
ATOM 690 N N . SER A 1 94 ? 1.100 -5.758 11.829 1.00 91.81 94 SER A N 1
ATOM 691 C CA . SER A 1 94 ? 2.271 -5.368 12.609 1.00 91.81 94 SER A CA 1
ATOM 692 C C . SER A 1 94 ? 2.037 -4.039 13.344 1.00 91.81 94 SER A C 1
ATOM 694 O O 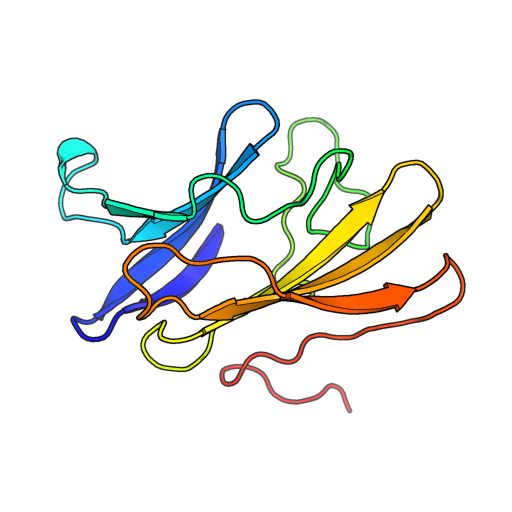. SER A 1 94 ? 1.609 -3.064 12.731 1.00 91.81 94 SER A O 1
ATOM 696 N N . PRO A 1 95 ? 2.432 -3.908 14.627 1.00 88.50 95 PRO A N 1
ATOM 697 C CA . PRO A 1 95 ? 2.335 -2.642 15.364 1.00 88.50 95 PRO A CA 1
ATOM 698 C C . PRO A 1 95 ? 3.263 -1.543 14.815 1.00 88.50 95 PRO A C 1
ATOM 700 O O . PRO A 1 95 ? 3.152 -0.379 15.194 1.00 88.50 95 PRO A O 1
ATOM 703 N N . SER A 1 96 ? 4.219 -1.904 13.954 1.00 89.25 96 SER A N 1
ATOM 704 C CA . SER A 1 96 ? 5.045 -0.959 13.205 1.00 89.2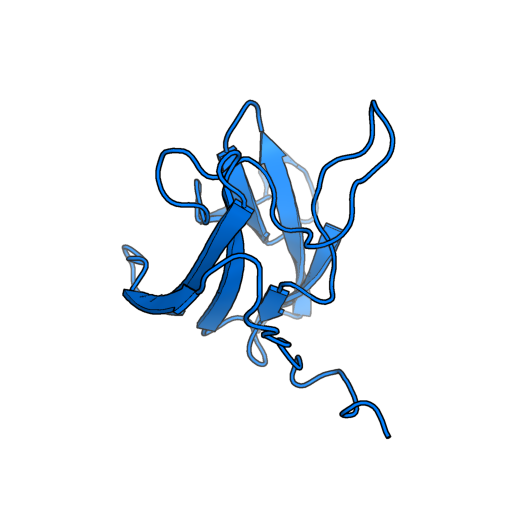5 96 SER A CA 1
ATOM 705 C C . SER A 1 96 ? 5.279 -1.521 11.802 1.00 89.25 96 SER A C 1
ATOM 707 O O . SER A 1 9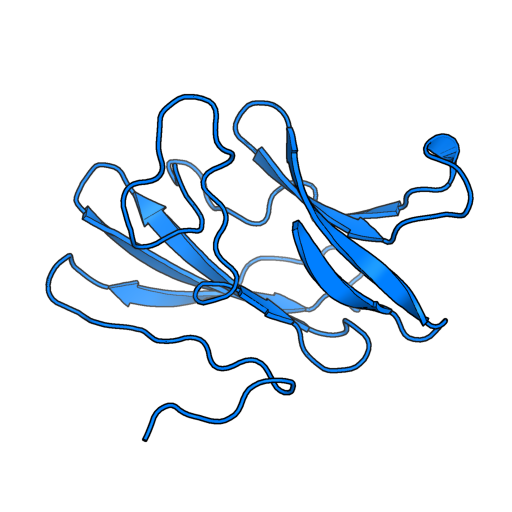6 ? 6.307 -2.164 11.561 1.00 89.25 96 SER A O 1
ATOM 709 N N . PRO A 1 97 ? 4.321 -1.333 10.878 1.00 92.12 97 PRO A N 1
ATOM 710 C CA . PRO A 1 97 ? 4.426 -1.859 9.525 1.00 92.12 97 PRO A CA 1
ATOM 711 C C . PRO A 1 97 ? 5.672 -1.312 8.820 1.00 92.12 97 PRO A C 1
ATOM 713 O O . PRO A 1 97 ? 5.884 -0.101 8.740 1.00 92.12 97 PRO A O 1
ATOM 716 N N . GLN A 1 98 ? 6.507 -2.210 8.299 1.00 92.44 98 GLN A N 1
ATOM 717 C CA . GLN A 1 98 ? 7.703 -1.862 7.531 1.00 92.44 98 GLN A CA 1
ATOM 718 C C . GLN A 1 98 ? 7.525 -2.304 6.082 1.00 92.44 98 GLN A C 1
ATOM 720 O O . GLN A 1 98 ? 7.070 -3.416 5.810 1.00 92.44 98 GLN A O 1
ATOM 725 N N . GLY A 1 99 ? 7.909 -1.436 5.148 1.00 95.06 99 GLY A N 1
ATOM 726 C CA . GLY A 1 99 ? 7.849 -1.746 3.725 1.00 95.06 99 GLY A CA 1
ATOM 727 C C . GLY A 1 99 ? 8.925 -2.755 3.341 1.00 95.06 99 GLY A C 1
ATOM 728 O O . GLY A 1 99 ? 10.116 -2.493 3.501 1.00 95.06 99 GLY A O 1
ATOM 729 N N . THR A 1 100 ? 8.512 -3.891 2.792 1.00 96.00 100 THR A N 1
ATOM 730 C CA . THR A 1 100 ? 9.407 -4.886 2.200 1.00 96.00 100 THR A CA 1
ATOM 731 C C . THR A 1 100 ? 9.450 -4.675 0.696 1.00 96.00 100 THR A C 1
ATOM 733 O O . THR A 1 100 ? 8.434 -4.796 0.014 1.00 96.00 100 THR A O 1
ATOM 736 N N . LEU A 1 101 ? 10.627 -4.341 0.164 1.00 96.44 101 LEU A N 1
ATOM 737 C CA . LEU A 1 101 ? 10.832 -4.228 -1.278 1.00 96.44 101 LEU A CA 1
ATOM 738 C C . LEU A 1 101 ? 10.729 -5.615 -1.921 1.00 96.44 101 LEU A C 1
ATOM 740 O O . LEU A 1 101 ? 11.562 -6.478 -1.658 1.00 96.44 101 LEU A O 1
ATOM 744 N N . LEU A 1 102 ? 9.736 -5.803 -2.786 1.00 95.75 102 LEU A N 1
ATOM 745 C CA . LEU A 1 102 ? 9.538 -7.040 -3.540 1.00 95.75 102 LEU A CA 1
ATOM 746 C C . LEU A 1 102 ? 10.256 -7.000 -4.889 1.00 95.75 102 LEU A C 1
ATOM 748 O O . LEU A 1 102 ? 10.854 -7.987 -5.308 1.00 95.75 102 LEU A O 1
ATOM 752 N N . LEU A 1 103 ? 10.200 -5.853 -5.571 1.00 95.62 103 LEU A N 1
ATOM 753 C CA . LEU A 1 103 ? 10.763 -5.681 -6.907 1.00 95.62 103 LEU A CA 1
ATOM 754 C C . LEU A 1 103 ? 11.198 -4.233 -7.128 1.00 95.62 103 LEU A C 1
ATOM 756 O O . LEU A 1 103 ? 10.493 -3.302 -6.748 1.00 95.62 103 LEU A O 1
ATOM 760 N N . THR A 1 104 ? 12.339 -4.050 -7.791 1.00 96.12 104 THR A N 1
ATOM 761 C CA . THR A 1 104 ? 12.676 -2.797 -8.481 1.00 96.12 104 THR A CA 1
ATOM 762 C C . THR A 1 104 ? 12.629 -3.067 -9.972 1.00 96.12 104 THR A C 1
ATOM 764 O O . THR A 1 104 ? 13.262 -4.007 -10.445 1.00 96.12 104 THR A O 1
ATOM 767 N N . ALA A 1 105 ? 11.875 -2.250 -10.685 1.00 94.12 105 ALA A N 1
ATOM 768 C CA . ALA A 1 105 ? 11.592 -2.407 -12.093 1.00 94.12 105 ALA A CA 1
ATOM 769 C C . ALA A 1 105 ? 11.958 -1.118 -12.839 1.00 94.12 105 ALA A C 1
ATOM 771 O O . ALA A 1 105 ? 11.834 -0.004 -12.316 1.00 94.12 105 ALA A O 1
ATOM 772 N N . ASP A 1 106 ? 12.490 -1.288 -14.045 1.00 93.38 106 ASP A N 1
ATOM 773 C CA . ASP A 1 106 ? 12.841 -0.184 -14.933 1.00 93.38 106 ASP A CA 1
ATOM 774 C C . ASP A 1 106 ? 11.611 0.320 -15.703 1.00 93.38 106 ASP A C 1
ATOM 776 O O . ASP A 1 106 ? 10.506 -0.200 -15.565 1.00 93.38 106 ASP A O 1
ATOM 780 N N . SER A 1 107 ? 11.796 1.339 -16.538 1.00 87.44 107 SER A N 1
ATOM 781 C CA . SER A 1 107 ? 10.716 1.928 -17.336 1.00 87.44 107 SER A CA 1
ATOM 782 C C . SER A 1 107 ? 10.149 1.000 -18.421 1.00 87.44 107 SER A C 1
ATOM 784 O O . SER A 1 107 ? 9.132 1.333 -19.028 1.00 87.44 107 SER A O 1
ATOM 786 N N . HIS A 1 108 ? 10.790 -0.141 -18.689 1.00 87.19 108 HIS A N 1
ATOM 787 C CA . HIS A 1 108 ? 10.362 -1.114 -19.697 1.00 87.19 108 HIS A CA 1
ATOM 788 C C . HIS A 1 108 ? 9.630 -2.312 -19.092 1.00 87.19 108 HIS A C 1
ATOM 790 O O . HIS A 1 108 ? 8.964 -3.059 -19.809 1.00 87.19 108 HIS A O 1
ATOM 796 N N . THR A 1 109 ? 9.738 -2.494 -17.782 1.00 89.81 109 THR A N 1
ATOM 797 C CA . THR A 1 109 ? 9.085 -3.572 -17.055 1.00 89.81 109 THR A CA 1
ATOM 798 C C . THR A 1 109 ? 7.645 -3.177 -16.741 1.00 89.81 109 THR A C 1
ATOM 800 O O . THR A 1 109 ? 7.387 -2.125 -16.166 1.00 89.81 109 THR A O 1
ATOM 803 N N . GLN A 1 110 ? 6.686 -4.023 -17.110 1.00 85.69 110 GLN A N 1
ATOM 804 C CA . GLN A 1 110 ? 5.291 -3.841 -16.717 1.00 85.69 110 GLN A CA 1
ATOM 805 C C . GLN A 1 110 ? 4.989 -4.728 -15.518 1.00 85.69 110 GLN A C 1
ATOM 807 O O . GLN A 1 110 ? 5.160 -5.945 -15.572 1.00 85.69 110 GLN A O 1
ATOM 812 N N . VAL A 1 111 ? 4.531 -4.104 -14.441 1.00 87.94 111 VAL A N 1
ATOM 813 C CA . VAL A 1 111 ? 3.965 -4.791 -13.285 1.00 87.94 111 VAL A CA 1
ATOM 814 C C . VAL A 1 111 ? 2.493 -4.437 -13.228 1.00 87.94 111 VAL A C 1
ATOM 816 O O . VAL A 1 111 ? 2.115 -3.298 -13.495 1.00 87.94 111 VAL A O 1
ATOM 819 N N . GLN A 1 112 ? 1.679 -5.425 -12.888 1.00 84.88 112 GLN A N 1
ATOM 820 C CA . GLN A 1 112 ? 0.280 -5.220 -12.580 1.00 84.88 112 GLN A CA 1
ATOM 821 C C . GLN A 1 112 ? -0.001 -5.767 -11.189 1.00 84.88 112 GLN A C 1
ATOM 823 O O . GLN A 1 112 ? 0.335 -6.914 -10.888 1.00 84.88 112 GLN A O 1
ATOM 828 N N . LEU A 1 113 ? -0.646 -4.952 -10.360 1.00 89.31 113 LEU A N 1
ATOM 829 C CA . LEU A 1 113 ? -1.181 -5.395 -9.084 1.00 89.31 113 LEU A CA 1
ATOM 830 C C . LEU A 1 113 ? -2.661 -5.723 -9.273 1.00 89.31 113 LEU A C 1
ATOM 832 O O . LEU A 1 113 ? -3.465 -4.861 -9.611 1.00 89.31 113 LEU A O 1
ATOM 836 N N . ILE A 1 114 ? -3.009 -6.996 -9.094 1.00 85.12 114 ILE A N 1
ATOM 837 C CA . ILE A 1 114 ? -4.392 -7.470 -9.179 1.00 85.12 114 ILE A CA 1
ATOM 838 C C . ILE A 1 114 ? -4.896 -7.621 -7.746 1.00 85.12 114 ILE A C 1
ATOM 840 O O . ILE A 1 114 ? -4.464 -8.519 -7.021 1.00 85.12 114 ILE A O 1
ATOM 844 N N . GLY A 1 115 ? -5.773 -6.706 -7.329 1.00 83.00 115 GLY A N 1
ATOM 845 C CA . GLY A 1 115 ? -6.468 -6.799 -6.046 1.00 83.00 115 GLY A CA 1
ATOM 846 C C . GLY A 1 115 ? -7.357 -8.043 -5.978 1.00 83.00 115 GLY A C 1
ATOM 847 O O . GLY A 1 115 ? -7.813 -8.546 -7.004 1.00 83.00 115 GLY A O 1
ATOM 848 N N . TRP A 1 116 ? -7.631 -8.546 -4.772 1.00 82.62 116 TRP A N 1
ATOM 849 C CA . TRP A 1 116 ? -8.527 -9.704 -4.587 1.00 82.62 116 TRP A CA 1
ATOM 850 C C . TRP A 1 116 ? -9.958 -9.435 -5.075 1.00 82.62 116 TRP A C 1
ATOM 852 O O . TRP A 1 116 ? -10.702 -10.367 -5.367 1.00 82.62 116 TRP A O 1
ATOM 862 N N . ASP A 1 117 ? -10.342 -8.162 -5.131 1.00 81.38 117 ASP A N 1
ATOM 863 C CA . ASP A 1 117 ? -11.631 -7.653 -5.580 1.00 81.38 117 ASP A CA 1
ATOM 864 C C . ASP A 1 117 ? -11.689 -7.438 -7.103 1.00 81.38 117 ASP A C 1
ATOM 866 O O . ASP A 1 117 ? -12.720 -7.020 -7.632 1.00 81.38 117 ASP A O 1
ATOM 870 N N . GLN A 1 118 ? -10.602 -7.736 -7.821 1.00 81.31 118 GLN A N 1
ATOM 871 C CA . GLN A 1 118 ? -10.477 -7.519 -9.257 1.00 81.31 118 GLN A CA 1
ATOM 872 C C . GLN A 1 118 ? -10.313 -8.844 -10.003 1.00 81.31 118 GLN A C 1
ATOM 874 O O . GLN A 1 118 ? -9.612 -9.760 -9.574 1.00 81.31 118 GLN A O 1
ATOM 879 N N . LEU A 1 119 ? -10.946 -8.937 -11.172 1.00 77.06 119 LEU A N 1
ATOM 880 C CA . LEU A 1 119 ? -10.653 -10.008 -12.117 1.00 77.06 119 LEU A CA 1
ATOM 881 C C . LEU A 1 119 ? -9.349 -9.680 -12.857 1.00 77.06 119 LEU A C 1
ATOM 883 O O . LEU A 1 119 ? -9.156 -8.521 -13.239 1.00 77.06 119 LEU A O 1
ATOM 887 N N . PRO A 1 120 ? -8.478 -10.672 -13.116 1.00 73.56 120 PRO A N 1
ATOM 888 C CA . PRO A 1 120 ? -7.348 -10.475 -14.009 1.00 73.56 120 PRO A CA 1
ATOM 889 C C . PRO A 1 120 ? -7.835 -9.954 -15.368 1.00 73.56 120 PRO A C 1
ATOM 891 O O . PRO A 1 120 ? -8.872 -10.427 -15.855 1.00 73.56 120 PRO A O 1
ATOM 894 N N . PRO A 1 121 ? -7.123 -9.001 -15.993 1.00 69.44 121 PRO A N 1
ATOM 895 C CA . PRO A 1 121 ? -7.433 -8.621 -17.363 1.00 69.44 121 PRO A CA 1
ATOM 896 C C . PRO A 1 121 ? -7.328 -9.855 -18.269 1.00 69.44 121 PRO A C 1
ATOM 898 O O . PRO A 1 121 ? -6.464 -10.711 -18.066 1.00 69.44 121 PRO A O 1
ATOM 901 N N . GLN A 1 122 ? -8.260 -9.953 -19.217 1.00 58.09 122 GLN A N 1
ATOM 902 C CA . GLN A 1 122 ? -8.296 -10.999 -20.246 1.00 58.09 122 GLN A CA 1
ATOM 903 C C . GLN A 1 122 ? -7.209 -10.771 -21.296 1.00 58.09 122 GLN A C 1
ATOM 905 O O . GLN A 1 122 ? -6.970 -9.587 -21.632 1.00 58.09 122 GLN A O 1
#

Sequence (122 aa):
MPIGYAPDNSLIIMRQVGAQFEVVQVGATLQQDEVLLSNVAPPGAVSLCGTPVPVGIVPICNSDIALAPYAHALVIQAYYKDGTHKVISYDLDSPSPQGTLLLTADSHTQVQLIGWDQLPPQ

Mean predicted aligned error: 3.87 Å

Secondary structure (DSSP, 8-state):
-EEEE-TTSPEEEEEEETTEEEEEE--SSGGG-EEEES--S-TTEEEB-SSPPPTTS--B-GGGEEEPGGGSEEEEEEEETTS-EEEEEEESSSSS--PEEEEEE-TT-------TTSPPP-

Radius of gyration: 13.97 Å; Cα contacts (8 Å, |Δi|>4): 257; chains: 1; bounding box: 31×30×36 Å